Protein AF-A0A5S4T6Z9-F1 (afdb_monomer)

Nearest PDB structures (foldseek):
  6x50-assembly1_A  TM=8.817E-01  e=1.651E-11  Escherichia coli
  6ac6-assembly3_B  TM=9.171E-01  e=7.964E-10  Mycolicibacterium smegmatis MC2 155
  6ac8-assembly2_A  TM=9.236E-01  e=2.481E-09  Mycolicibacterium smegmatis MC2 155
  6acx-assembly2_A  TM=9.177E-01  e=5.914E-09  Mycolicibacterium smegmatis MC2 155
  6m6b-assembly1_M  TM=8.175E-01  e=1.112E-09  Thermus thermophilus HB27

Sequence (132 aa):
FSHLKRTLKKWYNNVVIPYENFNARFENYPVEVDVLSRFRSKKEQAETLERVRKGQIDIIIGAHRLLSKDVVFSDLGLIVIDEEHRFGVKHKETLKELKTKVDVLTLTATPIPRTLRMSMLGIRDLSVIETP

Radius of gyration: 16.57 Å; Cα contacts (8 Å, |Δi|>4): 110; chains: 1; bounding box: 39×44×36 Å

Mean predicted aligned error: 8.8 Å

InterPro domains:
  IPR011545 DEAD/DEAH-box helicase domain [PF00270] (19-116)
  IPR014001 Helicase superfamily 1/2, ATP-binding domain [PS51192] (19-129)
  IPR027417 P-loop containing nucleoside triphosphate hydrolase [G3DSA:3.40.50.300] (19-131)
  IPR027417 P-loop containing nucleoside triphosphate hydrolase [SSF52540] (19-131)
  IPR047112 ATP-dependent DNA helicase RecG/Transcription-repair-coupling factor [PTHR47964] (19-131)

Secondary structure (DSSP, 8-state):
-HHHHHHHHHHIIIIIHHHHHHHHHHTTSS--EEEE-TTS-HHHHHHHHHHHHTT--SEEEESGGGGSTT---SS--EEEEE-GGG--HHHHHHHHHHHTTSEEEEE-SSPPPHHHHHHHTTTS--------

Organism: Streptococcus pyogenes (NCBI:txid1314)

Structure (mmCIF, N/CA/C/O backbone):
data_AF-A0A5S4T6Z9-F1
#
_entry.id   AF-A0A5S4T6Z9-F1
#
loop_
_atom_site.group_PDB
_atom_site.id
_atom_site.type_symbol
_atom_site.label_atom_id
_atom_site.label_alt_id
_atom_site.label_comp_id
_atom_site.label_asym_id
_atom_site.label_entity_id
_atom_site.label_seq_id
_atom_site.pdbx_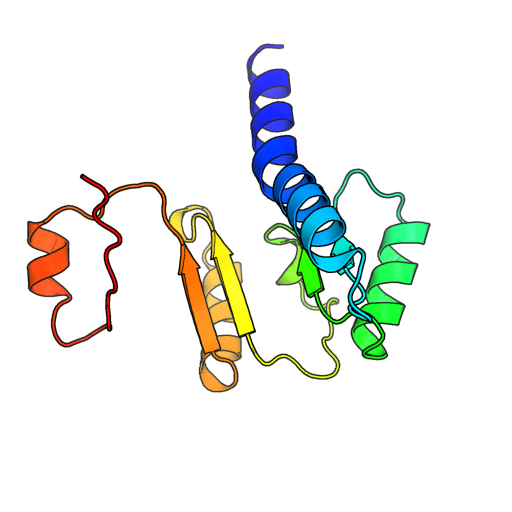PDB_ins_code
_atom_site.Cartn_x
_atom_site.Cartn_y
_atom_site.Cartn_z
_atom_site.occupancy
_atom_site.B_iso_or_equiv
_atom_site.auth_seq_id
_atom_site.auth_comp_id
_atom_site.auth_asym_id
_atom_site.auth_atom_id
_atom_site.pdbx_PDB_model_num
ATOM 1 N N . PHE A 1 1 ? 23.185 18.090 7.380 1.00 56.91 1 PHE A N 1
ATOM 2 C CA . PHE A 1 1 ? 22.487 18.509 6.139 1.00 56.91 1 PHE A CA 1
ATOM 3 C C . PHE A 1 1 ? 22.417 17.431 5.045 1.00 56.91 1 PHE A C 1
ATOM 5 O O . PHE A 1 1 ? 21.338 17.230 4.496 1.00 56.91 1 PHE A O 1
ATOM 12 N N . SER A 1 2 ? 23.493 16.695 4.736 1.00 64.06 2 SER A N 1
ATOM 13 C CA . SER A 1 2 ? 23.500 15.638 3.697 1.00 64.06 2 SER A CA 1
ATOM 14 C C . SER A 1 2 ? 22.521 14.482 3.962 1.00 64.06 2 SER A C 1
ATOM 16 O O . SER A 1 2 ? 21.812 14.041 3.057 1.00 64.06 2 SER A O 1
ATOM 18 N N . HIS A 1 3 ? 22.417 14.032 5.215 1.00 59.06 3 HIS A N 1
ATOM 19 C CA . HIS A 1 3 ? 21.521 12.939 5.604 1.00 59.06 3 HIS A CA 1
ATOM 20 C C . HIS A 1 3 ? 20.037 13.289 5.396 1.00 59.06 3 HIS A C 1
ATOM 22 O O . HIS A 1 3 ? 19.279 12.470 4.885 1.00 59.06 3 HIS A O 1
ATOM 28 N N . LEU A 1 4 ? 19.635 14.529 5.706 1.00 63.00 4 LEU A N 1
ATOM 29 C CA . LEU A 1 4 ? 18.259 15.000 5.523 1.00 63.00 4 LEU A CA 1
ATOM 30 C C . LEU A 1 4 ? 17.873 15.042 4.035 1.00 63.00 4 LEU A C 1
ATOM 32 O O . LEU A 1 4 ? 16.820 14.525 3.668 1.00 63.00 4 LEU A O 1
ATOM 36 N N . LYS A 1 5 ? 18.756 15.560 3.164 1.00 57.84 5 LYS A N 1
ATOM 37 C CA . LYS A 1 5 ? 18.545 15.562 1.703 1.00 57.84 5 LYS A CA 1
ATOM 38 C C . LYS A 1 5 ? 18.429 14.146 1.136 1.00 57.84 5 LYS A C 1
ATOM 40 O O . LYS A 1 5 ? 17.564 13.888 0.304 1.00 57.84 5 LYS A O 1
ATOM 45 N N . ARG A 1 6 ? 19.255 13.209 1.613 1.00 61.75 6 ARG A N 1
ATOM 46 C CA . ARG A 1 6 ? 19.209 11.803 1.183 1.00 61.75 6 ARG A CA 1
ATOM 47 C C . ARG A 1 6 ? 17.917 11.113 1.617 1.00 61.75 6 ARG A C 1
ATOM 49 O O . ARG A 1 6 ? 17.305 10.420 0.812 1.00 61.75 6 ARG A O 1
ATOM 56 N N . THR A 1 7 ? 17.478 11.328 2.855 1.00 60.06 7 THR A N 1
ATOM 57 C CA . THR A 1 7 ? 16.224 10.759 3.366 1.00 60.06 7 THR A CA 1
ATOM 58 C C . THR A 1 7 ? 15.012 11.335 2.641 1.00 60.06 7 THR A C 1
ATOM 60 O O . THR A 1 7 ? 14.115 10.574 2.295 1.00 60.06 7 THR A O 1
ATOM 63 N N . LEU A 1 8 ? 15.003 12.641 2.351 1.00 60.84 8 LEU A N 1
ATOM 64 C CA . LEU A 1 8 ? 13.953 13.284 1.554 1.00 60.84 8 LEU A CA 1
ATOM 65 C C . LEU A 1 8 ? 13.910 12.739 0.123 1.00 60.84 8 LEU A C 1
ATOM 67 O O . LEU A 1 8 ? 12.842 12.336 -0.321 1.00 60.84 8 LEU A O 1
ATOM 71 N N . LYS A 1 9 ? 15.060 12.629 -0.554 1.00 60.41 9 LYS A N 1
ATOM 72 C CA . LYS A 1 9 ? 15.150 12.070 -1.913 1.00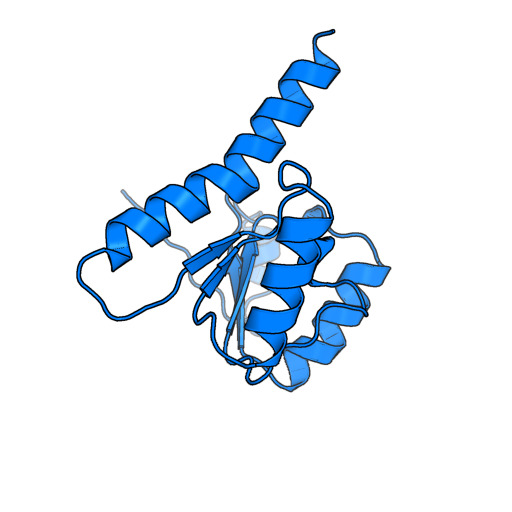 60.41 9 LYS A CA 1
ATOM 73 C C . LYS A 1 9 ? 14.708 10.606 -1.966 1.00 60.41 9 LYS A C 1
ATOM 75 O O . LYS A 1 9 ? 13.939 10.224 -2.837 1.00 60.41 9 LYS A O 1
ATOM 80 N N . LYS A 1 10 ? 15.128 9.792 -0.992 1.00 62.81 10 LYS A N 1
ATOM 81 C CA . LYS A 1 10 ? 14.697 8.391 -0.885 1.00 62.81 10 LYS A CA 1
ATOM 82 C C . LYS A 1 10 ? 13.182 8.288 -0.685 1.00 62.81 10 LYS A C 1
ATOM 84 O O . LYS A 1 10 ? 12.559 7.414 -1.265 1.00 62.81 10 LYS A O 1
ATOM 89 N N . TRP A 1 11 ? 12.593 9.158 0.135 1.00 62.19 11 TRP A N 1
ATOM 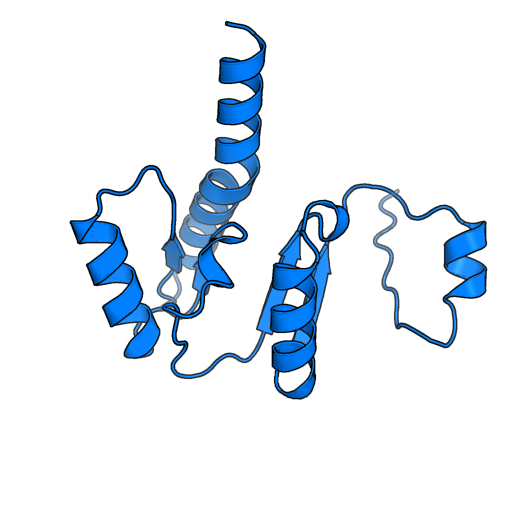90 C CA . TRP A 1 11 ? 11.148 9.172 0.383 1.00 62.19 11 TRP A CA 1
ATOM 91 C C . TRP A 1 11 ? 10.341 9.633 -0.827 1.00 62.19 11 TRP A C 1
ATOM 93 O O . TRP A 1 11 ? 9.352 8.989 -1.160 1.00 62.19 11 TRP A O 1
ATOM 103 N N . TYR A 1 12 ? 10.783 10.713 -1.476 1.00 66.38 12 TYR A N 1
ATOM 104 C CA . TYR A 1 12 ? 10.194 11.212 -2.716 1.00 66.38 12 TYR A CA 1
ATOM 105 C C . TYR A 1 12 ? 10.130 10.087 -3.753 1.00 66.38 12 TYR A C 1
ATOM 107 O O . TYR A 1 12 ? 9.063 9.768 -4.267 1.00 66.38 12 TYR A O 1
ATOM 115 N N . ASN A 1 13 ? 11.245 9.377 -3.936 1.00 69.62 13 ASN A N 1
ATOM 116 C CA . ASN A 1 13 ? 11.318 8.301 -4.913 1.00 69.62 13 ASN A CA 1
ATOM 117 C C . ASN A 1 13 ? 10.447 7.078 -4.576 1.00 69.62 13 ASN A C 1
ATOM 119 O O . ASN A 1 13 ? 9.910 6.478 -5.493 1.00 69.62 13 ASN A O 1
ATOM 123 N N . ASN A 1 14 ? 10.286 6.700 -3.299 1.00 72.88 14 ASN A N 1
ATOM 124 C CA . ASN A 1 14 ? 9.533 5.480 -2.946 1.00 72.88 14 ASN A CA 1
ATOM 125 C C . ASN A 1 14 ? 8.002 5.655 -2.981 1.00 72.88 14 ASN A C 1
ATOM 127 O O . ASN A 1 14 ? 7.296 4.657 -2.925 1.00 72.88 14 ASN A O 1
ATOM 131 N N . VAL A 1 15 ? 7.476 6.886 -2.953 1.00 78.12 15 VAL A N 1
ATOM 132 C CA . VAL A 1 15 ? 6.023 7.119 -2.802 1.00 78.12 15 VAL A CA 1
ATOM 133 C C . VAL A 1 15 ? 5.476 8.092 -3.843 1.00 78.12 15 VAL A C 1
ATOM 135 O O . VAL A 1 15 ? 4.416 7.837 -4.399 1.00 78.12 15 VAL A O 1
ATOM 138 N N . VAL A 1 16 ? 6.191 9.183 -4.138 1.00 81.12 16 VAL A N 1
ATOM 139 C CA . VAL A 1 16 ? 5.700 10.219 -5.063 1.00 81.12 16 VAL A CA 1
ATOM 140 C C . VAL A 1 16 ? 5.839 9.768 -6.515 1.00 81.12 16 VAL A C 1
ATOM 142 O O . VAL A 1 16 ? 4.870 9.845 -7.257 1.00 81.12 16 VAL A O 1
ATOM 145 N N . ILE A 1 17 ? 6.994 9.212 -6.898 1.00 83.06 17 ILE A N 1
ATOM 146 C CA . ILE A 1 17 ? 7.220 8.746 -8.279 1.00 83.06 17 ILE A CA 1
ATOM 147 C C . ILE A 1 17 ? 6.228 7.640 -8.686 1.00 83.06 17 ILE A C 1
ATOM 149 O O . ILE A 1 17 ? 5.629 7.758 -9.754 1.00 83.06 17 ILE A O 1
ATOM 153 N N . PRO A 1 18 ? 5.991 6.582 -7.876 1.00 84.25 18 PRO A N 1
ATOM 154 C CA . PRO A 1 18 ? 4.968 5.599 -8.213 1.00 84.25 18 PRO A CA 1
ATOM 155 C C . PRO A 1 18 ? 3.581 6.230 -8.330 1.00 84.25 18 PRO A C 1
ATOM 157 O O . PRO A 1 18 ? 2.862 5.905 -9.264 1.00 84.25 18 PRO A O 1
ATOM 160 N N . TYR A 1 19 ? 3.220 7.158 -7.439 1.00 89.19 19 TYR A N 1
ATOM 161 C CA . TYR A 1 19 ? 1.932 7.846 -7.513 1.00 89.19 19 TYR A CA 1
ATOM 162 C C . TYR A 1 19 ? 1.755 8.614 -8.825 1.00 89.19 19 TYR A C 1
ATOM 164 O O . TYR A 1 19 ? 0.760 8.408 -9.511 1.00 89.19 19 TYR A O 1
ATOM 172 N N . GLU A 1 20 ? 2.737 9.424 -9.221 1.00 89.31 20 GLU A N 1
ATOM 173 C CA . GLU A 1 20 ? 2.704 10.164 -10.488 1.00 89.31 20 GLU A CA 1
ATOM 174 C C . GLU A 1 20 ? 2.613 9.220 -11.697 1.00 89.31 20 GLU A C 1
ATOM 176 O O . GLU A 1 20 ? 1.794 9.438 -12.589 1.00 89.31 20 GLU A O 1
ATOM 181 N N . ASN A 1 21 ? 3.390 8.132 -11.702 1.00 90.69 21 ASN A N 1
ATOM 182 C CA . ASN A 1 21 ? 3.380 7.149 -12.787 1.00 90.69 21 ASN A CA 1
ATOM 183 C C . ASN A 1 21 ? 2.038 6.422 -12.913 1.00 90.69 21 ASN A C 1
ATOM 185 O O . ASN A 1 21 ? 1.555 6.219 -14.026 1.00 90.69 21 ASN A O 1
ATOM 189 N N . PHE A 1 22 ? 1.447 6.003 -11.792 1.00 91.56 22 PHE A N 1
ATOM 190 C CA . PHE A 1 22 ? 0.140 5.350 -11.791 1.00 91.56 22 PHE A CA 1
ATOM 191 C C . PHE A 1 22 ? -0.950 6.332 -12.208 1.00 91.56 22 PHE A C 1
ATOM 193 O O . PHE A 1 22 ? -1.738 6.005 -13.088 1.00 91.56 22 PHE A O 1
ATOM 200 N N . ASN A 1 23 ? -0.946 7.548 -11.662 1.00 91.44 23 ASN A N 1
ATOM 201 C CA . ASN A 1 23 ? -1.922 8.570 -12.021 1.00 91.44 23 ASN A CA 1
ATOM 202 C C . ASN A 1 23 ? -1.877 8.895 -13.526 1.00 91.44 23 ASN A C 1
ATOM 204 O O . ASN A 1 23 ? -2.911 8.909 -14.181 1.00 91.44 23 ASN A O 1
ATOM 208 N N . ALA A 1 24 ? -0.681 9.053 -14.104 1.00 92.12 24 ALA A N 1
ATOM 209 C CA . ALA A 1 24 ? -0.521 9.262 -15.545 1.00 92.12 24 ALA A CA 1
ATOM 210 C C . ALA A 1 24 ? -0.940 8.034 -16.374 1.00 92.12 24 ALA A C 1
ATOM 212 O O . ALA A 1 24 ? -1.548 8.160 -17.434 1.00 92.12 24 ALA A O 1
ATOM 213 N N . ARG A 1 25 ? -0.632 6.818 -15.905 1.00 93.00 25 ARG A N 1
ATOM 214 C CA . ARG A 1 25 ? -0.981 5.585 -16.626 1.00 93.00 25 ARG A CA 1
ATOM 215 C C . ARG A 1 25 ? -2.483 5.299 -16.621 1.00 93.00 25 ARG A C 1
ATOM 217 O O . ARG A 1 25 ? -2.978 4.705 -17.579 1.00 93.00 25 ARG A O 1
ATOM 224 N N . PHE A 1 26 ? -3.181 5.709 -15.567 1.00 93.25 26 PHE A N 1
ATOM 225 C CA . PHE A 1 26 ? -4.613 5.490 -15.386 1.00 93.25 26 PHE A CA 1
ATOM 226 C C . PHE A 1 26 ? -5.479 6.714 -15.710 1.00 93.25 26 PHE A C 1
ATOM 228 O O . PHE A 1 26 ? -6.689 6.626 -15.568 1.00 93.25 26 PHE A O 1
ATOM 235 N N . GLU A 1 27 ? -4.911 7.802 -16.240 1.00 91.12 27 GLU A N 1
ATOM 236 C CA . GLU A 1 27 ? -5.636 9.045 -16.566 1.00 91.12 27 GLU A CA 1
ATOM 237 C C . GLU A 1 27 ? -6.879 8.827 -17.454 1.00 91.12 27 GLU A C 1
ATOM 239 O O . GLU A 1 27 ? -7.883 9.517 -17.311 1.00 91.12 27 GLU A O 1
ATOM 244 N N . ASN A 1 28 ? -6.836 7.832 -18.347 1.00 93.00 28 ASN A N 1
ATOM 245 C CA . ASN A 1 28 ? -7.932 7.501 -19.266 1.00 93.00 28 ASN A CA 1
ATOM 246 C C . ASN A 1 28 ? -8.806 6.324 -18.797 1.00 93.00 28 ASN A C 1
ATOM 248 O O . ASN A 1 28 ? -9.611 5.805 -19.572 1.00 93.00 28 ASN A O 1
ATOM 252 N N . TYR A 1 29 ? -8.628 5.866 -17.560 1.00 93.69 29 TYR A N 1
ATOM 253 C CA . TYR A 1 29 ? -9.372 4.755 -16.978 1.00 93.69 29 TYR A CA 1
ATOM 254 C C . TYR A 1 29 ? -10.167 5.240 -15.761 1.00 93.69 29 TYR A C 1
ATOM 256 O O . TYR A 1 29 ? -9.716 6.137 -15.053 1.00 93.69 29 TYR A O 1
ATOM 264 N N . PRO A 1 30 ? -11.335 4.643 -15.472 1.00 93.31 30 PRO A N 1
ATOM 265 C CA . PRO A 1 30 ? -12.110 4.956 -14.275 1.00 93.31 30 PRO A CA 1
ATOM 266 C C . PRO A 1 30 ? -11.488 4.271 -13.046 1.00 93.31 30 PRO A C 1
ATOM 268 O O . PRO A 1 30 ? -12.116 3.418 -12.430 1.00 93.31 30 PRO A O 1
ATOM 271 N N . VAL A 1 31 ? -10.223 4.581 -12.756 1.00 93.75 31 VAL A N 1
ATOM 272 C CA . VAL A 1 31 ? -9.443 4.017 -11.648 1.00 93.75 31 VAL A CA 1
ATOM 273 C C . VAL A 1 31 ? -8.992 5.165 -10.762 1.00 93.75 31 VAL A C 1
ATOM 275 O O . VAL A 1 31 ? -8.230 6.031 -11.195 1.00 93.75 31 VAL A O 1
ATOM 278 N N . GLU A 1 32 ? -9.432 5.155 -9.512 1.00 94.38 32 GLU A N 1
ATOM 279 C CA . GLU A 1 32 ? -9.064 6.174 -8.542 1.00 94.38 32 GLU A CA 1
ATOM 280 C C . GLU A 1 32 ? -7.743 5.796 -7.858 1.00 94.38 32 GLU A C 1
ATOM 282 O O . GLU A 1 32 ? -7.647 4.804 -7.124 1.00 94.38 32 GLU A O 1
ATOM 287 N N . VAL A 1 33 ? -6.714 6.617 -8.079 1.00 94.56 33 VAL A N 1
ATOM 288 C CA . VAL A 1 33 ? -5.396 6.463 -7.456 1.00 94.56 33 VAL A CA 1
ATOM 289 C C . VAL A 1 33 ? -5.209 7.541 -6.394 1.00 94.56 33 VAL A C 1
ATOM 291 O O . VAL A 1 33 ? -5.330 8.729 -6.679 1.00 94.56 33 VAL A O 1
ATOM 294 N N . ASP A 1 34 ? -4.845 7.153 -5.174 1.00 94.12 34 ASP A N 1
ATOM 295 C CA . ASP A 1 34 ? -4.493 8.105 -4.116 1.00 94.12 34 ASP A CA 1
ATOM 296 C C . ASP A 1 34 ? -3.174 7.727 -3.427 1.00 94.12 34 ASP A C 1
ATOM 298 O O . ASP A 1 34 ? -2.609 6.645 -3.628 1.00 94.12 34 ASP A O 1
ATOM 302 N N . VAL A 1 35 ? -2.649 8.636 -2.604 1.00 92.62 35 VAL A N 1
ATOM 303 C CA . VAL A 1 35 ? -1.372 8.459 -1.910 1.00 92.62 35 VAL A CA 1
ATOM 304 C C . VAL A 1 35 ? -1.454 8.807 -0.427 1.00 92.62 35 VAL A C 1
ATOM 306 O O . VAL A 1 35 ? -1.797 9.922 -0.030 1.00 92.62 35 VAL A O 1
ATOM 309 N N . LEU A 1 36 ? -1.026 7.867 0.419 1.00 91.00 36 LEU A N 1
ATOM 310 C CA . LEU A 1 36 ? -0.857 8.080 1.852 1.00 91.00 36 LEU A CA 1
ATOM 311 C C . LEU A 1 36 ? 0.606 8.413 2.163 1.00 91.00 36 LEU A C 1
ATOM 313 O O . LEU A 1 36 ? 1.483 7.546 2.241 1.00 91.00 36 LEU A O 1
ATOM 317 N N . SER A 1 37 ? 0.873 9.701 2.366 1.00 86.81 37 SER A N 1
ATOM 318 C CA . SER A 1 37 ? 2.219 10.231 2.577 1.00 86.81 37 SER A CA 1
ATOM 319 C C . SER A 1 37 ? 2.271 11.225 3.728 1.00 86.81 37 SER A C 1
ATOM 321 O O . SER A 1 37 ? 1.341 11.991 3.961 1.00 86.81 37 SER A O 1
ATOM 323 N N . ARG A 1 38 ? 3.423 11.284 4.402 1.00 82.38 38 ARG A N 1
ATOM 324 C CA . ARG A 1 38 ? 3.706 12.269 5.459 1.00 82.38 38 ARG A CA 1
ATOM 325 C C . ARG A 1 38 ? 3.718 13.725 4.974 1.00 82.38 38 ARG A C 1
ATOM 327 O O . ARG A 1 38 ? 3.762 14.626 5.802 1.00 82.38 38 ARG A O 1
ATOM 334 N N . PHE A 1 39 ? 3.770 13.941 3.659 1.00 82.50 39 PHE A N 1
ATOM 335 C CA . PHE A 1 39 ? 3.717 15.272 3.051 1.00 82.50 39 PHE A CA 1
ATOM 336 C C . PHE A 1 39 ? 2.286 15.792 2.891 1.00 82.50 39 PHE A C 1
ATOM 338 O O . PHE A 1 39 ? 2.111 16.985 2.673 1.00 82.50 39 PHE A O 1
ATOM 345 N N . ARG A 1 40 ? 1.279 14.923 3.040 1.00 86.62 40 ARG A N 1
ATOM 346 C CA . ARG A 1 40 ? -0.113 15.347 3.147 1.00 86.62 40 ARG A CA 1
ATOM 347 C C . ARG A 1 40 ? -0.417 15.803 4.567 1.00 86.62 40 ARG A C 1
ATOM 349 O O . ARG A 1 40 ? 0.093 15.237 5.541 1.00 86.62 40 ARG A O 1
ATOM 356 N N . SER A 1 41 ? -1.255 16.820 4.688 1.00 91.50 41 SER A N 1
ATOM 357 C CA . SER A 1 41 ? -1.781 17.302 5.959 1.00 91.50 41 SER A CA 1
ATOM 358 C C . SER A 1 41 ? -2.568 16.202 6.677 1.00 91.50 41 SER A C 1
ATOM 360 O O . SER A 1 41 ? -3.050 15.245 6.073 1.00 91.50 41 SER A O 1
ATOM 362 N N . LYS A 1 42 ? -2.740 16.339 7.997 1.00 91.06 42 LYS A N 1
ATOM 363 C CA . LYS A 1 42 ? -3.540 15.379 8.776 1.00 91.06 42 LYS A CA 1
ATOM 364 C C . LYS A 1 42 ? -4.983 15.274 8.273 1.00 91.06 42 LYS A C 1
ATOM 366 O O . LYS A 1 42 ? -5.554 14.193 8.335 1.00 91.06 42 LYS A O 1
ATOM 371 N N . LYS A 1 43 ? -5.548 16.385 7.786 1.00 94.56 43 LYS A N 1
ATOM 372 C CA . LYS A 1 43 ? -6.904 16.430 7.232 1.00 94.56 43 LYS A CA 1
ATOM 373 C C . LYS A 1 43 ? -6.999 15.575 5.969 1.00 94.56 43 LYS A C 1
ATOM 375 O O . LYS A 1 43 ? -7.841 14.692 5.914 1.00 94.56 43 LYS A O 1
ATOM 380 N N . GLU A 1 44 ? -6.088 15.782 5.021 1.00 93.25 44 GLU A N 1
ATOM 381 C CA . GLU A 1 44 ? -6.038 14.997 3.780 1.00 93.25 44 GLU A CA 1
ATOM 382 C C . GLU A 1 44 ? -5.771 13.516 4.060 1.00 93.25 44 GLU A C 1
ATOM 384 O O . GLU A 1 44 ? -6.409 12.657 3.471 1.00 93.25 44 GLU A O 1
ATOM 389 N N . GLN A 1 45 ? -4.872 13.194 4.999 1.00 92.12 45 GLN A N 1
ATOM 390 C CA . GLN A 1 45 ? -4.639 11.800 5.385 1.00 92.12 45 GLN A CA 1
ATOM 391 C C . GLN A 1 45 ? -5.906 11.150 5.957 1.00 92.12 45 GLN A C 1
ATOM 393 O O . GLN A 1 45 ? -6.209 10.015 5.607 1.00 92.12 45 GLN A O 1
ATOM 398 N N . ALA A 1 46 ? -6.644 11.847 6.826 1.00 93.06 46 ALA A N 1
ATOM 399 C CA . ALA A 1 46 ? -7.887 11.329 7.395 1.00 93.06 46 ALA A CA 1
ATOM 400 C C . ALA A 1 46 ? -8.964 11.114 6.320 1.00 93.06 46 ALA A C 1
ATOM 402 O O . ALA A 1 46 ? -9.658 10.101 6.340 1.00 93.06 46 ALA A O 1
ATOM 403 N N . GLU A 1 47 ? -9.060 12.032 5.361 1.00 95.12 47 GLU A N 1
ATOM 404 C CA . GLU A 1 47 ? -9.967 11.921 4.221 1.00 95.12 47 GLU A CA 1
ATOM 405 C C . GLU A 1 47 ? -9.609 10.731 3.322 1.00 95.12 47 GLU A C 1
ATOM 407 O O . GLU A 1 47 ? -10.472 9.902 3.037 1.00 95.12 47 GLU A O 1
ATOM 412 N N . THR A 1 48 ? -8.333 10.568 2.957 1.00 94.19 48 THR A N 1
ATOM 413 C CA . THR A 1 48 ? -7.854 9.395 2.210 1.00 94.19 48 THR A CA 1
ATOM 414 C C . THR A 1 48 ? -8.186 8.095 2.950 1.00 94.19 48 THR A C 1
ATOM 416 O O . THR A 1 48 ? -8.679 7.156 2.333 1.00 94.19 48 THR A O 1
ATOM 419 N N . LEU A 1 49 ? -7.987 8.022 4.272 1.00 94.25 49 LEU A N 1
ATOM 420 C CA . LEU A 1 49 ? -8.313 6.819 5.053 1.00 94.25 49 LEU A CA 1
ATOM 421 C C . LEU A 1 49 ? -9.817 6.502 5.060 1.00 94.25 49 LEU A C 1
ATOM 423 O O . LEU A 1 49 ? -10.197 5.338 4.932 1.00 94.25 49 LEU A O 1
ATOM 427 N N . GLU A 1 50 ? -10.675 7.518 5.165 1.00 95.69 50 GLU A N 1
ATOM 428 C CA . GLU A 1 50 ? -12.132 7.369 5.034 1.00 95.69 50 GLU A CA 1
ATOM 429 C C . GLU A 1 50 ? -12.527 6.836 3.650 1.00 95.69 50 GLU A C 1
ATOM 431 O O . GLU A 1 50 ? -13.361 5.934 3.543 1.00 95.69 50 GLU A O 1
ATOM 436 N N . ARG A 1 51 ? -11.912 7.359 2.586 1.00 95.94 51 ARG A N 1
ATOM 437 C CA . ARG A 1 51 ? -12.165 6.929 1.203 1.00 95.94 51 ARG A CA 1
ATOM 438 C C . ARG A 1 51 ? -11.700 5.495 0.947 1.00 95.94 51 ARG A C 1
ATOM 440 O O . ARG A 1 51 ? -12.451 4.721 0.357 1.00 95.94 51 ARG A O 1
ATOM 447 N N . VAL A 1 52 ? -10.522 5.114 1.454 1.00 95.00 52 VAL A N 1
ATOM 448 C CA . VAL A 1 52 ? -10.012 3.727 1.407 1.00 95.00 52 VAL A CA 1
ATOM 449 C C . VAL A 1 52 ? -10.985 2.780 2.109 1.00 95.00 52 VAL A C 1
ATOM 451 O O . VAL A 1 52 ? -11.337 1.731 1.569 1.00 95.00 52 VAL A O 1
ATOM 454 N N . ARG A 1 53 ? -11.483 3.171 3.287 1.00 94.88 53 ARG A N 1
ATOM 455 C CA . ARG A 1 53 ? -12.448 2.370 4.047 1.00 94.88 53 ARG A CA 1
ATOM 456 C C . ARG A 1 53 ? -13.780 2.193 3.317 1.00 94.88 53 ARG A C 1
ATOM 458 O O . ARG A 1 53 ? -14.409 1.152 3.463 1.00 94.88 53 ARG A O 1
ATOM 465 N N . LYS A 1 54 ? -14.215 3.196 2.551 1.00 95.56 54 LYS A N 1
ATOM 466 C CA . LYS A 1 54 ? -15.438 3.146 1.732 1.00 95.56 54 LYS A CA 1
ATOM 467 C C . LYS A 1 54 ? -15.253 2.420 0.395 1.00 95.56 54 LYS A C 1
ATOM 469 O O . LYS A 1 54 ? -16.231 2.296 -0.333 1.00 95.56 54 LYS A O 1
ATOM 474 N N . GLY A 1 55 ? -14.035 1.987 0.056 1.00 93.75 55 GLY A N 1
ATOM 475 C CA . GLY A 1 55 ? -13.740 1.362 -1.237 1.00 93.75 55 GLY A CA 1
ATOM 476 C C . GLY A 1 55 ? -13.815 2.338 -2.413 1.00 93.75 55 GLY A C 1
ATOM 477 O O . GLY A 1 55 ? -14.117 1.932 -3.523 1.00 93.75 55 GLY A O 1
ATOM 478 N N . GLN A 1 56 ? -13.585 3.633 -2.171 1.00 95.38 56 GLN A N 1
ATOM 479 C CA . GLN A 1 56 ? -13.598 4.671 -3.212 1.00 95.38 56 GLN A CA 1
ATOM 480 C C . GLN A 1 56 ? -12.231 4.883 -3.872 1.00 95.38 56 GLN A C 1
ATOM 482 O O . GLN A 1 56 ? -12.104 5.754 -4.723 1.00 95.38 56 GLN A O 1
ATOM 487 N N . ILE A 1 57 ? -11.200 4.178 -3.404 1.00 95.44 57 ILE A N 1
ATOM 488 C CA . ILE A 1 57 ? -9.837 4.245 -3.930 1.00 95.44 57 ILE A CA 1
ATOM 489 C C . ILE A 1 57 ? -9.465 2.835 -4.364 1.00 95.44 57 ILE A C 1
ATOM 491 O O . ILE A 1 57 ? -9.390 1.941 -3.519 1.00 95.44 57 ILE A O 1
ATOM 495 N N . ASP A 1 58 ? -9.213 2.665 -5.657 1.00 93.94 58 ASP A N 1
ATOM 496 C CA . ASP A 1 58 ? -8.824 1.387 -6.253 1.00 93.94 58 ASP A CA 1
ATOM 497 C C . ASP A 1 58 ? -7.342 1.094 -6.003 1.00 93.94 58 ASP A C 1
ATOM 499 O O . ASP A 1 58 ? -6.947 -0.042 -5.734 1.00 93.94 58 ASP A O 1
ATOM 503 N N . ILE A 1 59 ? -6.501 2.133 -6.068 1.00 94.31 59 ILE A N 1
ATOM 504 C CA . ILE A 1 59 ? -5.054 2.017 -5.886 1.00 94.31 59 ILE A CA 1
ATOM 505 C C . ILE A 1 59 ? -4.588 3.041 -4.858 1.00 94.31 59 ILE A C 1
ATOM 507 O O . ILE A 1 59 ? -4.630 4.248 -5.082 1.00 94.31 59 ILE A O 1
ATOM 511 N N . ILE A 1 60 ? -4.072 2.555 -3.731 1.00 94.44 60 ILE A N 1
ATOM 512 C CA . ILE A 1 60 ? -3.486 3.396 -2.688 1.00 94.44 60 ILE A CA 1
ATOM 513 C C . ILE A 1 60 ? -1.984 3.156 -2.594 1.00 94.44 60 ILE A C 1
ATOM 515 O O . ILE A 1 60 ? -1.514 2.055 -2.307 1.00 94.44 60 ILE A O 1
ATOM 519 N N . ILE A 1 61 ? -1.213 4.216 -2.818 1.00 92.62 61 ILE A N 1
ATOM 520 C CA . ILE A 1 61 ? 0.247 4.168 -2.776 1.00 92.62 61 ILE A CA 1
ATOM 521 C C . ILE A 1 61 ? 0.723 4.759 -1.457 1.00 92.62 61 ILE A C 1
ATOM 523 O O . ILE A 1 61 ? 0.327 5.841 -1.033 1.00 92.62 61 ILE A O 1
ATOM 527 N N . GLY A 1 62 ? 1.609 4.053 -0.774 1.00 89.69 62 GLY A N 1
ATOM 528 C CA . GLY A 1 62 ? 2.144 4.511 0.493 1.00 89.69 62 GLY A CA 1
ATOM 529 C C . GLY A 1 62 ? 3.309 3.650 0.931 1.00 89.69 62 GLY A C 1
ATOM 530 O O . GLY A 1 62 ? 3.482 2.515 0.499 1.00 89.69 62 GLY A O 1
ATOM 531 N N . ALA A 1 63 ? 4.133 4.204 1.812 1.00 82.94 63 ALA A N 1
ATOM 532 C CA . ALA A 1 63 ? 5.174 3.423 2.463 1.00 82.94 63 ALA A CA 1
ATOM 533 C C . ALA A 1 63 ? 4.554 2.485 3.526 1.00 82.94 63 ALA A C 1
ATOM 535 O O . ALA A 1 63 ? 3.346 2.277 3.597 1.00 82.94 63 ALA A O 1
ATOM 536 N N . HIS A 1 64 ? 5.381 2.008 4.456 1.00 81.69 64 HIS A N 1
ATOM 537 C CA . HIS A 1 64 ? 4.974 1.209 5.622 1.00 81.69 64 HIS A CA 1
ATOM 538 C C . HIS A 1 64 ? 3.795 1.772 6.448 1.00 81.69 64 HIS A C 1
ATOM 540 O O . HIS A 1 64 ? 3.201 1.036 7.228 1.00 81.69 64 HIS A O 1
ATOM 546 N N . ARG A 1 65 ? 3.429 3.053 6.285 1.00 83.69 65 ARG A N 1
ATOM 547 C CA . ARG A 1 65 ? 2.247 3.662 6.912 1.00 83.69 65 ARG A CA 1
ATOM 548 C C . ARG A 1 65 ? 0.952 2.903 6.596 1.00 83.69 65 ARG A C 1
ATOM 550 O O . ARG A 1 65 ? 0.087 2.855 7.469 1.00 83.69 65 ARG A O 1
ATOM 557 N N . LEU A 1 66 ? 0.849 2.284 5.419 1.00 87.75 66 LEU A N 1
ATOM 558 C CA . LEU A 1 66 ? -0.312 1.478 5.019 1.00 87.75 66 LEU A CA 1
ATOM 559 C C . LEU A 1 66 ? -0.510 0.214 5.868 1.00 87.75 66 LEU A C 1
ATOM 561 O O . LEU A 1 66 ? -1.609 -0.315 5.912 1.00 87.75 66 LEU A O 1
ATOM 565 N N . LEU A 1 67 ? 0.523 -0.244 6.583 1.00 87.38 67 LEU A N 1
ATOM 566 C CA . LEU A 1 67 ? 0.444 -1.402 7.484 1.00 87.38 67 LEU A CA 1
ATOM 567 C C . LEU A 1 67 ? 0.034 -1.033 8.916 1.00 87.38 67 LEU A C 1
ATOM 569 O O . LEU A 1 67 ? 0.111 -1.860 9.826 1.00 87.38 67 LEU A O 1
ATOM 573 N N . SER A 1 68 ? -0.330 0.224 9.155 1.00 87.31 68 SER A N 1
ATOM 574 C CA . SER A 1 68 ? -0.764 0.661 10.481 1.00 87.31 68 SER A CA 1
ATOM 575 C C . SER A 1 68 ? -2.193 0.189 10.746 1.00 87.31 68 SER A C 1
ATOM 577 O O . SER A 1 68 ? -3.005 0.117 9.832 1.00 87.31 68 SER A O 1
ATOM 579 N N . LYS A 1 69 ? -2.513 -0.109 12.011 1.00 85.50 69 LYS A N 1
ATOM 580 C CA . LYS A 1 69 ? -3.807 -0.700 12.405 1.00 85.50 69 LYS A CA 1
ATOM 581 C C . LYS A 1 69 ? -5.034 0.166 12.101 1.00 85.50 69 LYS A C 1
ATOM 583 O O . LYS A 1 69 ? -6.147 -0.339 12.107 1.00 85.50 69 LYS A O 1
ATOM 588 N N . ASP A 1 70 ? -4.841 1.463 11.910 1.00 87.69 70 ASP A N 1
ATOM 589 C CA . ASP A 1 70 ? -5.893 2.427 11.591 1.00 87.69 70 ASP A CA 1
ATOM 590 C C . ASP A 1 70 ? -6.233 2.473 10.092 1.00 87.69 70 ASP A C 1
ATOM 592 O O . ASP A 1 70 ? -7.198 3.127 9.705 1.00 87.69 70 ASP A O 1
ATOM 596 N N . VAL A 1 71 ? -5.461 1.779 9.251 1.00 90.94 71 VAL A N 1
ATOM 597 C CA . VAL A 1 71 ? -5.749 1.628 7.824 1.00 90.94 71 VAL A CA 1
ATOM 598 C C . VAL A 1 71 ? -6.623 0.393 7.640 1.00 90.94 71 VAL A C 1
ATOM 600 O O . VAL A 1 71 ? -6.183 -0.732 7.864 1.00 90.94 71 VAL A O 1
ATOM 603 N N . VAL A 1 72 ? -7.876 0.613 7.245 1.00 91.31 72 VAL A N 1
ATOM 604 C CA . VAL A 1 72 ? -8.855 -0.451 7.003 1.00 91.31 72 VAL A CA 1
ATOM 605 C C . VAL A 1 72 ? -9.253 -0.407 5.538 1.00 91.31 72 VAL A C 1
ATOM 607 O O . VAL A 1 72 ? -9.849 0.570 5.092 1.00 91.31 72 VAL A O 1
ATOM 610 N N . PHE A 1 73 ? -8.915 -1.460 4.802 1.00 91.94 73 PHE A N 1
ATOM 611 C CA . PHE A 1 73 ? -9.292 -1.620 3.401 1.00 91.94 73 PHE A CA 1
ATOM 612 C C . PHE A 1 73 ? -10.693 -2.231 3.307 1.00 91.94 73 PHE A C 1
ATOM 614 O O . PHE A 1 73 ? -11.011 -3.133 4.083 1.00 91.94 73 PHE A O 1
ATOM 621 N N . SER A 1 74 ? -11.517 -1.743 2.374 1.00 92.75 74 SER A N 1
ATOM 622 C CA . SER A 1 74 ? -12.843 -2.323 2.108 1.00 92.75 74 SER A CA 1
ATOM 623 C C . SER A 1 74 ? -12.731 -3.716 1.488 1.00 92.75 74 SER A C 1
ATOM 625 O O . SER A 1 74 ? -13.330 -4.664 1.987 1.00 92.75 74 SER A O 1
ATOM 627 N N . ASP A 1 75 ? -11.946 -3.827 0.417 1.00 89.94 75 ASP A N 1
ATOM 628 C CA . ASP A 1 75 ? -11.654 -5.073 -0.283 1.00 89.94 75 ASP A CA 1
ATOM 629 C C . ASP A 1 75 ? -10.215 -5.003 -0.809 1.00 89.94 75 ASP A C 1
ATOM 631 O O . ASP A 1 75 ? -9.873 -4.113 -1.586 1.00 89.94 75 ASP A O 1
ATOM 635 N N . LEU A 1 76 ? -9.337 -5.866 -0.298 1.00 91.00 76 LEU A N 1
ATOM 636 C CA . LEU A 1 76 ? -7.909 -5.845 -0.613 1.00 91.00 76 LEU A CA 1
ATOM 637 C C . LEU A 1 76 ? -7.548 -7.134 -1.347 1.00 91.00 76 LEU A C 1
ATOM 639 O O . LEU A 1 76 ? -7.457 -8.184 -0.720 1.00 91.00 76 LEU A O 1
ATOM 643 N N . GLY A 1 77 ? -7.318 -7.035 -2.658 1.00 89.69 77 GLY A N 1
ATOM 644 C CA . GLY A 1 77 ? -6.969 -8.184 -3.505 1.00 89.69 77 GLY A CA 1
ATOM 645 C C . GLY A 1 77 ? -5.468 -8.381 -3.734 1.00 89.69 77 GLY A C 1
ATOM 646 O O . GLY A 1 77 ? -5.012 -9.512 -3.866 1.00 89.69 77 GLY A O 1
ATOM 647 N N . LEU A 1 78 ? -4.678 -7.301 -3.727 1.00 90.69 78 LEU A N 1
ATOM 648 C CA . LEU A 1 78 ? -3.247 -7.346 -4.035 1.00 90.69 78 LEU A CA 1
ATOM 649 C C . LEU A 1 78 ? -2.449 -6.378 -3.158 1.00 90.69 78 LEU A C 1
ATOM 651 O O . LEU A 1 78 ? -2.809 -5.211 -3.005 1.00 90.69 78 LEU A O 1
ATOM 655 N N . ILE A 1 79 ? -1.309 -6.841 -2.648 1.00 90.44 79 ILE A N 1
ATOM 656 C CA . ILE A 1 79 ? -0.307 -6.003 -1.983 1.00 90.44 79 ILE A CA 1
ATOM 657 C C . ILE A 1 79 ? 0.986 -6.050 -2.785 1.00 90.44 79 ILE A C 1
ATOM 659 O O . ILE A 1 79 ? 1.578 -7.113 -2.970 1.00 90.44 79 ILE A O 1
ATOM 663 N N . VAL A 1 80 ? 1.477 -4.877 -3.184 1.00 88.88 80 VAL A N 1
ATOM 664 C CA . VAL A 1 80 ? 2.807 -4.729 -3.780 1.00 88.88 80 VAL A CA 1
ATOM 665 C C . VAL A 1 80 ? 3.763 -4.156 -2.740 1.00 88.88 80 VAL A C 1
ATOM 667 O O . VAL A 1 80 ? 3.527 -3.083 -2.187 1.00 88.88 80 VAL A O 1
ATOM 670 N N . ILE A 1 81 ? 4.847 -4.874 -2.458 1.00 85.56 81 ILE A N 1
ATOM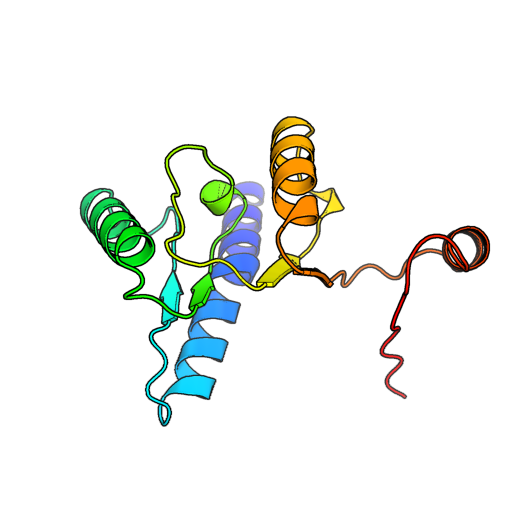 671 C CA . ILE A 1 81 ? 5.857 -4.471 -1.476 1.00 85.56 81 ILE A CA 1
ATOM 672 C C . ILE A 1 81 ? 7.162 -4.216 -2.205 1.00 85.56 81 ILE A C 1
ATOM 674 O O . ILE A 1 81 ? 7.797 -5.157 -2.668 1.00 85.56 81 ILE A O 1
ATOM 678 N N . ASP A 1 82 ? 7.597 -2.963 -2.244 1.00 82.75 82 ASP A N 1
ATOM 679 C CA . ASP A 1 82 ? 8.955 -2.640 -2.662 1.00 82.75 82 ASP A CA 1
ATOM 680 C C . ASP A 1 82 ? 9.901 -2.672 -1.453 1.00 82.75 82 ASP A C 1
ATOM 682 O O . ASP A 1 82 ? 9.580 -2.166 -0.370 1.00 82.75 82 ASP A O 1
ATOM 686 N N . GLU A 1 83 ? 11.079 -3.265 -1.635 1.00 76.69 83 GLU A N 1
ATOM 687 C CA . GLU A 1 83 ? 12.168 -3.238 -0.654 1.00 76.69 83 GLU A CA 1
ATOM 688 C C . GLU A 1 83 ? 11.778 -3.811 0.729 1.00 76.69 83 GLU A C 1
ATOM 690 O O . GLU A 1 83 ? 12.090 -3.234 1.779 1.00 76.69 83 GLU A O 1
ATOM 695 N N . GLU A 1 84 ? 11.131 -4.988 0.741 1.00 75.88 84 GLU A N 1
ATOM 696 C CA . GLU A 1 84 ? 10.632 -5.697 1.944 1.00 75.88 84 GLU A CA 1
ATOM 697 C C . GLU A 1 84 ? 11.687 -5.813 3.067 1.00 75.88 84 GLU A C 1
ATOM 699 O O . GLU A 1 84 ? 11.358 -5.811 4.256 1.00 75.88 84 GLU A O 1
ATOM 704 N N . HIS A 1 85 ? 12.980 -5.848 2.723 1.00 75.38 85 HIS A N 1
ATOM 705 C CA . HIS A 1 85 ? 14.079 -5.904 3.691 1.00 75.38 85 HIS A CA 1
ATOM 706 C C . HIS A 1 85 ? 14.120 -4.701 4.653 1.00 75.38 85 HIS A C 1
ATOM 708 O O . HIS A 1 85 ? 14.664 -4.822 5.751 1.00 75.38 85 HIS A O 1
ATOM 714 N N . ARG A 1 86 ? 13.528 -3.554 4.291 1.00 76.81 86 ARG A N 1
ATOM 715 C CA . ARG A 1 86 ? 13.478 -2.353 5.145 1.00 76.81 86 ARG A CA 1
ATOM 716 C C . ARG A 1 86 ? 12.382 -2.394 6.212 1.00 76.81 86 ARG A C 1
ATOM 718 O O . ARG A 1 86 ? 12.278 -1.464 7.012 1.00 76.81 86 ARG A O 1
ATOM 725 N N . PHE A 1 87 ? 1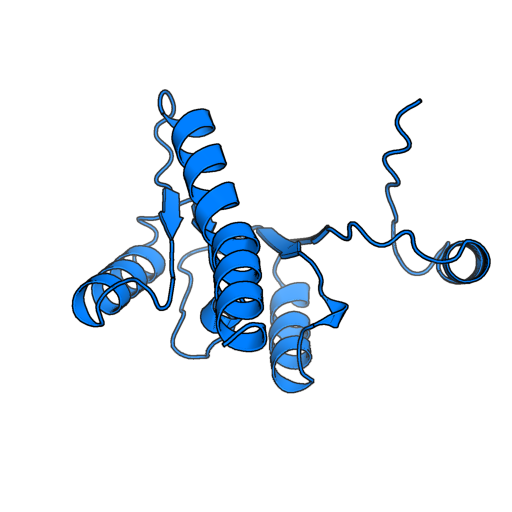1.551 -3.432 6.227 1.00 80.69 87 PHE A N 1
ATOM 726 C CA . PHE A 1 87 ? 10.405 -3.526 7.121 1.00 80.69 87 PHE A CA 1
ATOM 727 C C . PHE A 1 87 ? 10.840 -4.130 8.464 1.00 80.69 87 PHE A C 1
ATOM 729 O O . PHE A 1 87 ? 11.521 -5.155 8.517 1.00 80.69 87 PHE A O 1
ATOM 736 N N . GLY A 1 88 ? 10.443 -3.485 9.565 1.00 84.19 88 GLY A N 1
ATOM 737 C CA . GLY A 1 88 ? 10.661 -4.002 10.917 1.00 84.19 88 GLY A CA 1
ATOM 738 C C . GLY A 1 88 ? 9.798 -5.230 11.224 1.00 84.19 88 GLY A C 1
ATOM 739 O O . GLY A 1 88 ? 8.869 -5.552 10.485 1.00 84.19 88 GLY A O 1
ATOM 740 N N . VAL A 1 89 ? 10.079 -5.895 12.349 1.00 86.94 89 VAL A N 1
ATOM 741 C CA . VAL A 1 89 ? 9.404 -7.144 12.760 1.00 86.94 89 VAL A CA 1
ATOM 742 C C . VAL A 1 89 ? 7.880 -6.989 12.805 1.00 86.94 89 VAL A C 1
ATOM 744 O O . VAL A 1 89 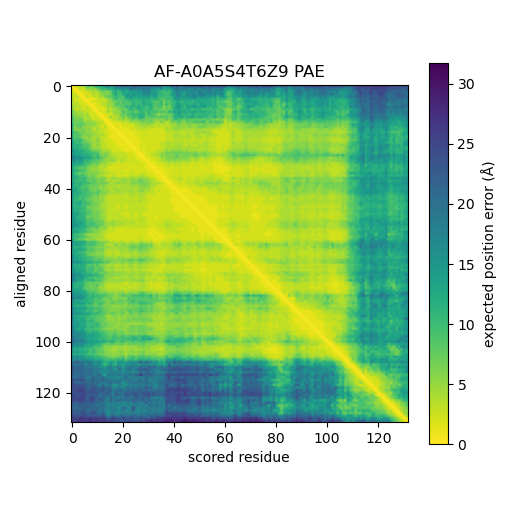? 7.182 -7.776 12.177 1.00 86.94 89 VAL A O 1
ATOM 747 N N . LYS A 1 90 ? 7.371 -5.915 13.426 1.00 84.75 90 LYS A N 1
ATOM 748 C CA . LYS A 1 90 ? 5.924 -5.645 13.516 1.00 84.75 90 LYS A CA 1
ATOM 749 C C . LYS A 1 90 ? 5.243 -5.558 12.147 1.00 84.75 90 LYS A C 1
ATOM 751 O O . LYS A 1 90 ? 4.183 -6.130 11.950 1.00 84.75 90 LYS A O 1
ATOM 756 N N . HIS A 1 91 ? 5.867 -4.880 11.181 1.00 84.88 91 HIS A N 1
ATOM 757 C CA . HIS A 1 91 ? 5.320 -4.788 9.824 1.00 84.88 91 HIS A CA 1
ATOM 758 C C . HIS A 1 91 ? 5.289 -6.159 9.136 1.00 84.88 91 HIS A C 1
ATOM 760 O O . HIS A 1 91 ? 4.350 -6.459 8.406 1.00 84.88 91 HIS A O 1
ATOM 766 N N . LYS A 1 92 ? 6.305 -7.001 9.374 1.00 84.56 92 LYS A N 1
ATOM 767 C CA . LYS A 1 92 ? 6.358 -8.365 8.830 1.00 84.56 92 LYS A CA 1
ATOM 768 C C . LYS A 1 92 ? 5.281 -9.266 9.431 1.00 84.56 92 LYS A C 1
ATOM 770 O O . LYS A 1 92 ? 4.773 -10.123 8.720 1.00 84.56 92 LYS A O 1
ATOM 775 N N . GLU A 1 93 ? 4.929 -9.081 10.698 1.00 87.31 93 GLU A N 1
ATOM 776 C CA . GLU A 1 93 ? 3.817 -9.797 11.337 1.00 87.31 93 GLU A CA 1
ATOM 777 C C . GLU A 1 93 ? 2.473 -9.399 10.724 1.00 87.31 93 GLU A C 1
ATOM 779 O O . GLU A 1 93 ? 1.763 -10.277 10.241 1.00 87.31 93 GLU A O 1
ATOM 784 N N . THR A 1 94 ? 2.183 -8.099 10.600 1.00 85.88 94 THR A N 1
ATOM 785 C CA . THR A 1 94 ? 0.978 -7.619 9.898 1.00 85.88 94 THR A CA 1
ATOM 786 C C . THR A 1 94 ? 0.900 -8.169 8.471 1.00 85.88 94 THR A C 1
ATOM 788 O O . THR A 1 94 ? -0.144 -8.632 8.023 1.00 85.88 94 THR A O 1
ATOM 791 N N . LEU A 1 95 ? 2.023 -8.170 7.746 1.00 86.25 95 LEU A N 1
ATOM 792 C CA . LEU A 1 95 ? 2.082 -8.734 6.399 1.00 86.25 95 LEU A CA 1
ATOM 793 C C . LEU A 1 95 ? 1.830 -10.243 6.375 1.00 86.25 95 LEU A C 1
ATOM 795 O O . LEU A 1 95 ? 1.224 -10.717 5.424 1.00 86.25 95 LEU A O 1
ATOM 799 N N . LYS A 1 96 ? 2.282 -11.009 7.376 1.00 86.31 96 LYS A N 1
ATOM 800 C CA . LYS A 1 96 ? 1.974 -12.446 7.463 1.00 86.31 96 LYS A CA 1
ATOM 801 C C . LYS A 1 96 ? 0.476 -12.683 7.614 1.00 86.31 96 LYS A C 1
ATOM 803 O O . LYS A 1 96 ? -0.041 -13.576 6.957 1.00 86.31 96 LYS A O 1
ATOM 808 N N . GLU A 1 97 ? -0.204 -11.884 8.431 1.00 85.38 97 GLU A N 1
ATOM 809 C CA . GLU A 1 97 ? -1.659 -11.975 8.589 1.00 85.38 97 GLU A CA 1
ATOM 810 C C . GLU A 1 97 ? -2.370 -11.667 7.263 1.00 85.38 97 GLU A C 1
ATOM 812 O O . GLU A 1 97 ? -3.224 -12.438 6.825 1.00 85.38 97 GLU A O 1
ATOM 817 N N . LEU A 1 98 ? -1.961 -10.599 6.570 1.00 84.25 98 LEU A N 1
ATOM 818 C CA . LEU A 1 98 ? -2.547 -10.201 5.285 1.00 84.25 98 LEU A CA 1
ATOM 819 C C . LEU A 1 98 ? -2.272 -11.214 4.159 1.00 84.25 98 LEU A C 1
ATOM 821 O O . LEU A 1 98 ? -3.178 -11.528 3.393 1.00 84.25 98 LEU A O 1
ATOM 825 N N . LYS A 1 99 ? -1.066 -11.799 4.111 1.00 82.31 99 LYS A N 1
ATOM 826 C CA . LYS A 1 99 ? -0.654 -12.826 3.129 1.00 82.31 99 LYS A CA 1
ATOM 827 C C . LYS A 1 99 ? -1.536 -14.078 3.139 1.00 82.31 99 LYS A C 1
ATOM 829 O O . LYS A 1 99 ? -1.513 -14.829 2.176 1.00 82.31 99 LYS A O 1
ATOM 834 N N . THR A 1 100 ? -2.284 -14.335 4.216 1.00 82.94 100 THR A N 1
ATOM 835 C CA . THR A 1 100 ? -3.205 -15.487 4.267 1.00 82.94 100 THR A CA 1
ATOM 836 C C . THR A 1 100 ? -4.495 -15.268 3.478 1.00 82.94 100 THR A C 1
ATOM 838 O O . THR A 1 100 ? -5.201 -16.233 3.202 1.00 82.94 100 THR A O 1
ATOM 841 N N . LYS A 1 101 ? -4.815 -14.014 3.138 1.00 82.00 101 LYS A N 1
ATOM 842 C CA . LYS A 1 101 ? -6.088 -13.622 2.517 1.00 82.00 101 LYS A CA 1
ATOM 843 C C . LYS A 1 101 ? -5.920 -12.904 1.180 1.00 82.00 101 LYS A C 1
ATOM 845 O O . LYS A 1 101 ? -6.901 -12.750 0.469 1.00 82.00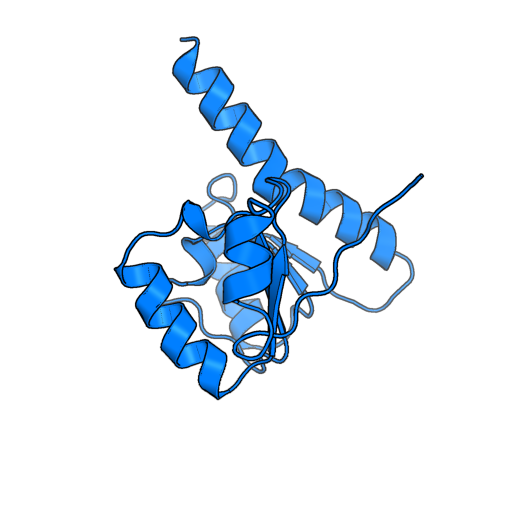 101 LYS A O 1
ATOM 850 N N . VAL A 1 102 ? -4.713 -12.425 0.886 1.00 88.44 102 VAL A N 1
ATOM 851 C CA . VAL A 1 102 ? -4.438 -11.461 -0.182 1.00 88.44 102 VAL A CA 1
ATOM 852 C C . VAL A 1 102 ? -3.172 -11.863 -0.927 1.00 88.44 102 VAL A C 1
ATOM 854 O O . VAL A 1 102 ? -2.188 -12.260 -0.293 1.00 88.44 102 VAL A O 1
ATOM 857 N N . ASP A 1 103 ? -3.168 -11.697 -2.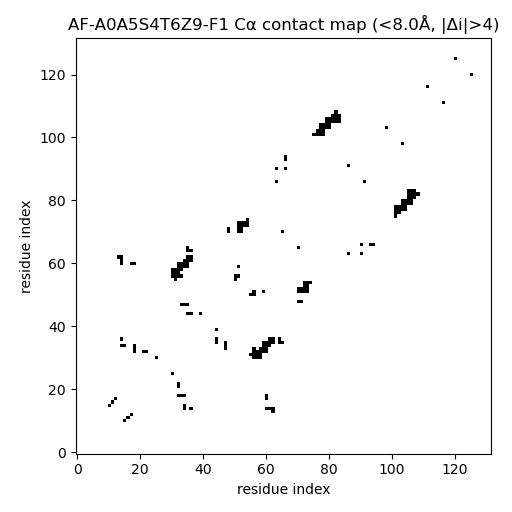249 1.00 87.31 103 ASP A N 1
ATOM 858 C CA . ASP A 1 103 ? -1.981 -11.919 -3.068 1.00 87.31 103 ASP A CA 1
ATOM 859 C C . ASP A 1 103 ? -0.899 -10.882 -2.758 1.00 87.31 103 ASP A C 1
ATOM 861 O O . ASP A 1 103 ? -1.163 -9.684 -2.621 1.00 87.31 103 ASP A O 1
ATOM 865 N N . VAL A 1 104 ? 0.353 -11.330 -2.642 1.00 85.44 104 VAL A N 1
ATOM 866 C CA . VAL A 1 104 ? 1.476 -10.443 -2.317 1.00 85.44 104 VAL A CA 1
ATOM 867 C C . VAL A 1 104 ? 2.585 -10.552 -3.348 1.00 85.44 104 VAL A C 1
ATOM 869 O O . VAL A 1 104 ? 3.243 -11.584 -3.474 1.00 85.44 104 VAL A O 1
ATOM 872 N N . LEU A 1 105 ? 2.850 -9.431 -4.013 1.00 84.38 105 LEU A N 1
ATOM 873 C CA . LEU A 1 105 ? 3.948 -9.253 -4.949 1.00 84.38 105 LEU A CA 1
ATOM 874 C C . LEU A 1 105 ? 5.067 -8.444 -4.284 1.00 84.38 105 LEU A C 1
ATOM 876 O O . LEU A 1 105 ? 4.926 -7.248 -4.038 1.00 84.38 105 LEU A O 1
ATOM 880 N N . THR A 1 106 ? 6.204 -9.080 -4.003 1.00 82.38 106 THR A N 1
ATOM 881 C CA . THR A 1 106 ? 7.396 -8.363 -3.525 1.00 82.38 106 THR A CA 1
ATOM 882 C C . THR A 1 106 ? 8.275 -7.975 -4.714 1.00 82.38 106 THR A C 1
ATOM 884 O O . THR A 1 106 ? 8.757 -8.849 -5.432 1.00 82.38 106 THR A O 1
ATOM 887 N N . LEU A 1 107 ? 8.539 -6.680 -4.881 1.00 77.81 107 LEU A N 1
ATOM 888 C CA . LEU A 1 107 ? 9.503 -6.135 -5.832 1.00 77.81 107 LEU A CA 1
ATOM 889 C C . LEU A 1 107 ? 10.818 -5.833 -5.100 1.00 77.81 107 LEU A C 1
ATOM 891 O O . LEU A 1 107 ? 10.833 -5.307 -3.986 1.00 77.81 107 LEU A O 1
ATOM 895 N N . THR A 1 108 ? 11.943 -6.211 -5.702 1.00 70.12 108 THR A N 1
ATOM 896 C CA . THR A 1 108 ? 13.274 -5.885 -5.183 1.00 70.12 108 THR A CA 1
ATOM 897 C C . THR A 1 108 ? 14.194 -5.527 -6.335 1.00 70.12 108 THR A C 1
ATOM 899 O O . THR A 1 108 ? 14.351 -6.299 -7.277 1.00 70.12 108 THR A O 1
ATOM 902 N N . ALA A 1 109 ? 14.825 -4.358 -6.246 1.00 62.44 109 ALA A N 1
ATOM 903 C CA . ALA A 1 109 ? 15.880 -3.963 -7.173 1.00 62.44 109 ALA A CA 1
ATOM 904 C C . ALA A 1 109 ? 17.234 -4.597 -6.806 1.00 62.44 109 ALA A C 1
ATOM 906 O O . ALA A 1 1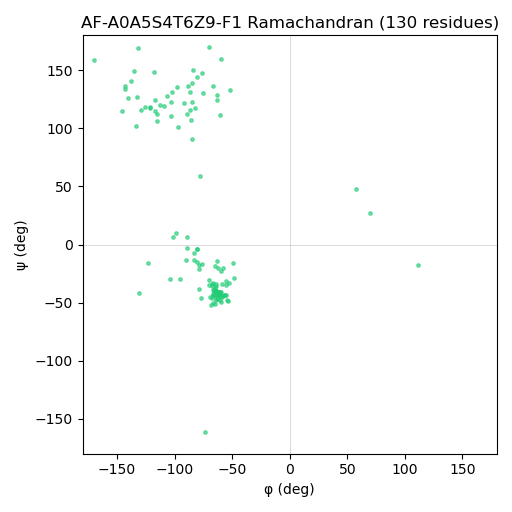09 ? 18.162 -4.587 -7.613 1.00 62.44 109 ALA A O 1
ATOM 907 N N . THR A 1 110 ? 17.375 -5.142 -5.589 1.00 63.41 110 THR A N 1
ATOM 908 C CA . THR A 1 110 ? 18.592 -5.851 -5.181 1.00 63.41 110 THR A CA 1
ATOM 909 C C . THR A 1 110 ? 18.545 -7.288 -5.703 1.00 63.41 110 THR A C 1
ATOM 911 O O . THR A 1 110 ? 17.655 -8.040 -5.288 1.00 63.41 110 THR A O 1
ATOM 914 N N . PRO A 1 111 ? 19.477 -7.695 -6.586 1.00 58.88 111 PRO A N 1
ATOM 915 C CA . PRO A 1 111 ? 19.506 -9.057 -7.093 1.00 58.88 111 PRO A CA 1
ATOM 916 C C . PRO A 1 111 ? 19.773 -10.022 -5.934 1.00 58.88 111 PRO A C 1
ATOM 918 O O . PRO A 1 111 ? 20.753 -9.886 -5.199 1.00 58.88 111 PRO A O 1
ATOM 921 N N . ILE A 1 112 ? 18.879 -10.996 -5.753 1.00 66.00 112 ILE A N 1
ATOM 922 C CA . ILE A 1 112 ? 19.047 -12.054 -4.754 1.00 66.00 112 ILE A CA 1
ATOM 923 C C . ILE A 1 112 ? 20.294 -12.872 -5.135 1.00 66.00 112 ILE A C 1
ATOM 925 O O . ILE A 1 112 ? 20.376 -13.329 -6.280 1.00 66.00 112 ILE A O 1
ATOM 929 N N . PRO A 1 113 ? 21.259 -13.094 -4.217 1.00 69.88 113 PRO A N 1
ATOM 930 C CA . PRO A 1 113 ? 22.435 -13.911 -4.502 1.00 69.88 113 PRO A CA 1
ATOM 931 C C . PRO A 1 113 ? 22.044 -15.279 -5.073 1.00 69.88 113 PRO A C 1
ATOM 933 O O . PRO A 1 113 ? 21.167 -15.959 -4.539 1.00 69.88 113 PRO A O 1
ATOM 936 N N . ARG A 1 114 ? 22.705 -15.704 -6.156 1.00 66.94 114 ARG A N 1
ATOM 937 C CA . ARG A 1 114 ? 22.329 -16.897 -6.939 1.00 66.94 114 ARG A CA 1
ATOM 938 C C . ARG A 1 114 ? 22.247 -18.180 -6.102 1.00 66.94 114 ARG A C 1
ATOM 940 O O . ARG A 1 114 ? 21.373 -19.006 -6.335 1.00 66.94 114 ARG A O 1
ATOM 947 N N . THR A 1 115 ? 23.112 -18.321 -5.102 1.00 66.38 115 THR A N 1
ATOM 948 C CA . THR A 1 115 ? 23.107 -19.451 -4.161 1.00 66.38 115 THR A CA 1
ATOM 949 C C . THR A 1 115 ? 21.844 -19.487 -3.299 1.00 66.38 115 THR A C 1
ATOM 951 O O . THR A 1 115 ? 21.272 -20.555 -3.104 1.00 66.38 115 THR A O 1
ATOM 954 N N . LEU A 1 116 ? 21.356 -18.325 -2.851 1.00 61.38 116 LEU A N 1
ATOM 955 C CA . LEU A 1 116 ? 20.094 -18.205 -2.118 1.00 61.38 116 LEU A CA 1
ATOM 956 C C . LEU A 1 116 ? 18.889 -18.459 -3.035 1.00 61.38 116 LEU A C 1
ATOM 958 O O . LEU A 1 116 ? 17.906 -19.060 -2.619 1.00 61.38 116 LEU A O 1
ATOM 962 N N . ARG A 1 117 ? 18.973 -18.058 -4.309 1.00 61.53 117 ARG A N 1
ATOM 963 C CA . ARG A 1 117 ? 17.936 -18.375 -5.303 1.00 61.53 117 ARG A CA 1
ATOM 964 C C . ARG A 1 117 ? 17.794 -19.890 -5.494 1.00 61.53 117 ARG A C 1
ATOM 966 O O . ARG A 1 117 ? 16.676 -20.390 -5.527 1.00 61.53 117 ARG A O 1
ATOM 973 N N . MET A 1 118 ? 18.912 -20.616 -5.569 1.00 63.44 118 MET A N 1
ATOM 974 C CA . MET A 1 118 ? 18.919 -22.080 -5.696 1.00 63.44 118 MET A CA 1
ATOM 975 C C . MET A 1 118 ? 18.386 -22.796 -4.455 1.00 63.44 118 MET A C 1
ATOM 977 O O . MET A 1 118 ? 17.741 -23.827 -4.604 1.00 63.44 118 MET A O 1
ATOM 981 N N . SER A 1 119 ? 18.590 -22.250 -3.252 1.00 69.56 119 SER A N 1
ATOM 982 C CA . SER A 1 119 ? 18.011 -22.832 -2.034 1.00 69.56 119 SER A CA 1
ATOM 983 C C . SER A 1 119 ? 16.529 -22.495 -1.830 1.00 69.56 119 SER A C 1
ATOM 985 O O . SER A 1 119 ? 15.845 -23.209 -1.104 1.00 69.56 119 SER A O 1
ATOM 987 N N . MET A 1 120 ? 16.022 -21.425 -2.456 1.00 63.53 120 MET A N 1
ATOM 988 C CA . MET A 1 120 ? 14.610 -21.016 -2.383 1.00 63.53 120 MET A CA 1
ATOM 989 C C . MET A 1 120 ? 13.725 -21.626 -3.483 1.00 63.53 120 MET A C 1
ATOM 991 O O . MET A 1 120 ? 12.497 -21.577 -3.365 1.00 63.53 120 MET A O 1
ATOM 995 N N . LEU A 1 121 ? 14.329 -22.212 -4.524 1.00 62.47 121 LEU A N 1
ATOM 996 C CA . LEU A 1 121 ? 13.635 -22.948 -5.583 1.00 62.47 121 LEU A CA 1
ATOM 997 C C . LEU A 1 121 ? 12.874 -24.141 -4.973 1.00 62.47 121 LEU A C 1
ATOM 999 O O . LEU A 1 121 ? 13.478 -25.079 -4.465 1.00 62.47 121 LEU A O 1
ATOM 1003 N N . GLY A 1 122 ? 11.538 -24.066 -4.995 1.00 60.09 122 GLY A N 1
ATOM 1004 C CA . GLY A 1 122 ? 10.622 -25.061 -4.417 1.00 60.09 122 GLY A CA 1
ATOM 1005 C C . GLY A 1 122 ? 9.835 -24.590 -3.184 1.00 60.09 122 GLY A C 1
ATOM 1006 O O . GLY A 1 122 ? 8.812 -25.187 -2.869 1.00 60.09 122 GLY A O 1
ATOM 1007 N N . ILE A 1 123 ? 10.256 -23.509 -2.512 1.00 65.44 123 ILE A N 1
ATOM 1008 C CA . ILE A 1 123 ? 9.545 -22.929 -1.346 1.00 65.44 123 ILE A CA 1
ATOM 1009 C C . ILE A 1 123 ? 8.790 -21.649 -1.733 1.00 65.44 123 ILE A C 1
ATOM 1011 O O . ILE A 1 123 ? 7.770 -21.315 -1.130 1.00 65.44 123 ILE A O 1
ATOM 1015 N N . ARG A 1 124 ? 9.288 -20.907 -2.728 1.00 63.69 124 ARG A N 1
ATOM 1016 C CA . ARG A 1 124 ? 8.697 -19.646 -3.183 1.00 63.69 124 ARG A CA 1
ATOM 1017 C C . ARG A 1 124 ? 8.825 -19.537 -4.696 1.00 63.69 124 ARG A C 1
ATOM 1019 O O . ARG A 1 124 ? 9.904 -19.787 -5.230 1.00 63.69 124 ARG A O 1
ATOM 1026 N N . ASP A 1 125 ? 7.737 -19.160 -5.361 1.00 66.94 125 ASP A N 1
ATOM 1027 C CA . ASP A 1 125 ? 7.762 -18.917 -6.799 1.00 66.94 125 ASP A CA 1
ATOM 1028 C C . ASP A 1 125 ? 8.455 -17.575 -7.081 1.00 66.94 125 ASP A C 1
ATOM 1030 O O . ASP A 1 125 ? 8.201 -16.572 -6.404 1.00 66.94 125 ASP A O 1
ATOM 1034 N N . LEU A 1 126 ? 9.414 -17.575 -8.005 1.00 63.94 126 LEU A N 1
ATOM 1035 C CA . LEU A 1 126 ? 10.335 -16.459 -8.233 1.00 63.94 126 LEU A CA 1
ATOM 1036 C C . LEU A 1 126 ? 10.434 -16.170 -9.731 1.00 63.94 126 LEU A C 1
ATOM 1038 O O . LEU A 1 126 ? 11.179 -16.835 -10.452 1.00 63.94 126 LEU A O 1
ATOM 1042 N N . SER A 1 127 ? 9.742 -15.124 -10.184 1.00 66.12 127 SER A N 1
ATOM 1043 C CA . SER A 1 127 ? 9.928 -14.574 -11.527 1.00 66.12 127 SER A CA 1
ATOM 1044 C C . SER A 1 127 ? 11.097 -13.591 -11.518 1.00 66.12 127 SER A C 1
ATOM 1046 O O . SER A 1 127 ? 11.108 -12.636 -10.738 1.00 66.12 127 SER A O 1
ATOM 1048 N N . VAL A 1 128 ? 12.104 -13.839 -12.355 1.00 65.12 128 VAL A N 1
ATOM 1049 C CA . VAL A 1 128 ? 13.221 -12.909 -12.548 1.00 65.12 128 VAL A CA 1
ATOM 1050 C C . VAL A 1 128 ? 13.092 -12.303 -13.929 1.00 65.12 128 VAL A C 1
ATOM 1052 O O . VAL A 1 128 ? 13.123 -13.009 -14.933 1.00 65.12 128 VAL A O 1
ATOM 1055 N N . ILE A 1 129 ? 12.955 -10.982 -13.953 1.00 65.94 129 ILE A N 1
ATOM 1056 C CA . ILE A 1 129 ? 12.986 -10.194 -15.176 1.00 65.94 129 ILE A CA 1
ATOM 1057 C C . ILE A 1 129 ? 14.463 -9.912 -15.465 1.00 65.94 129 ILE A C 1
ATOM 1059 O O . ILE A 1 129 ? 15.038 -8.960 -14.941 1.00 65.94 129 ILE A O 1
ATOM 1063 N N . GLU A 1 130 ? 15.095 -10.796 -16.233 1.00 51.50 130 GLU A N 1
ATOM 1064 C CA . GLU A 1 130 ? 16.391 -10.526 -16.858 1.00 51.50 130 GLU A CA 1
ATOM 1065 C C . GLU A 1 130 ? 16.099 -9.800 -18.180 1.00 51.50 130 GLU A C 1
ATOM 1067 O O . GLU A 1 130 ? 15.559 -10.388 -19.113 1.00 51.50 130 GLU A O 1
ATOM 1072 N N . THR A 1 131 ? 16.366 -8.497 -18.249 1.00 50.19 131 THR A N 1
ATOM 1073 C CA . THR A 1 131 ? 16.458 -7.780 -19.536 1.00 50.19 131 THR A CA 1
ATOM 1074 C C . THR A 1 131 ? 17.872 -7.941 -20.121 1.00 50.19 131 THR A C 1
ATOM 1076 O O . THR A 1 131 ? 18.800 -8.104 -19.325 1.00 50.19 131 THR A O 1
ATOM 1079 N N . PRO A 1 132 ? 18.039 -7.932 -21.463 1.00 47.78 132 PRO A N 1
ATOM 1080 C CA . PRO A 1 132 ? 19.329 -8.135 -22.136 1.00 47.78 132 PRO A CA 1
ATOM 1081 C C . PRO A 1 132 ? 20.386 -7.078 -21.793 1.00 47.78 132 PRO A C 1
ATOM 1083 O O . PRO A 1 132 ? 20.006 -5.970 -21.346 1.00 47.78 132 PRO A O 1
#

Foldseek 3Di:
DVVVVVVVVVQCVQFVVVQVVVCVVCVVPPAAEEEQDPPDDPVVNVVVQVCQCVQVHRHYTYALVCLDPSRDGNDAAEAEAEPCVPDDPSSVVSVVVVVVPYHYHYDYPDDDPVVVVVVCVPVDDDDDPDDD

Solvent-accessible surface area (backbone atoms only — not comparable to full-atom values): 8218 Å² total; per-residue (Å²): 113,70,68,59,57,51,53,49,52,54,48,44,56,71,35,50,51,57,45,53,53,48,48,65,72,32,67,92,46,103,58,42,67,48,72,61,52,93,88,50,53,73,66,58,48,51,50,52,47,53,34,32,43,70,53,68,42,78,41,78,38,47,55,78,71,65,70,36,91,88,55,50,71,59,77,69,67,73,45,80,36,72,52,64,86,79,56,54,70,71,55,52,51,53,47,54,63,46,55,75,77,25,50,73,48,77,46,67,93,68,81,73,57,67,70,59,51,63,71,37,62,90,81,52,92,78,88,78,90,80,75,134

pLDDT: mean 80.93, std 12.83, range [47.78, 95.94]